Protein AF-A0A0Q7G674-F1 (afdb_monomer_lite)

Foldseek 3Di:
DPDPPDDDLPDPVVLQVLLVQLVVQLVVLLVVCVPPDDPALARSSLSSNLRSLCVQQVPADPNNNLSSLLSSLVNLQVVQVCCLVVVVQPPRRHDGSLCSSCSSDVVRDDLPPQVSLVVLLVSLVVSCVVVVQDQDPDDDPGSSVRSVVSVVSVVVVSVVPPD

Structure (mmCIF, N/CA/C/O backbone):
data_AF-A0A0Q7G674-F1
#
_entry.id   AF-A0A0Q7G674-F1
#
loop_
_atom_site.group_PDB
_atom_site.id
_atom_site.type_symbol
_atom_site.label_atom_id
_atom_site.label_alt_id
_atom_site.label_comp_id
_atom_site.label_asym_id
_atom_site.label_entity_id
_atom_site.label_seq_id
_atom_site.pdbx_PDB_ins_code
_atom_site.Cartn_x
_atom_site.Cartn_y
_atom_site.Cartn_z
_atom_site.occupancy
_atom_site.B_iso_or_equiv
_atom_site.auth_seq_id
_atom_site.auth_comp_id
_atom_site.auth_asym_id
_atom_site.auth_atom_id
_atom_site.pdbx_PDB_model_num
ATOM 1 N N . MET A 1 1 ? 13.992 -24.333 -27.297 1.00 49.12 1 MET A N 1
ATOM 2 C CA . MET A 1 1 ? 13.405 -22.994 -27.093 1.00 49.12 1 MET A CA 1
ATOM 3 C C . MET A 1 1 ? 12.369 -23.128 -26.001 1.00 49.12 1 MET A C 1
ATOM 5 O O . MET A 1 1 ? 11.285 -23.634 -26.275 1.00 49.12 1 MET A O 1
ATOM 9 N N . GLU A 1 2 ? 12.720 -22.775 -24.768 1.00 52.88 2 GLU A N 1
ATOM 10 C CA . GLU A 1 2 ? 11.710 -22.620 -23.722 1.00 52.88 2 GLU A CA 1
ATOM 11 C C . GLU A 1 2 ? 10.782 -21.483 -24.144 1.00 52.88 2 GLU A C 1
ATOM 13 O O . GLU A 1 2 ? 11.231 -20.397 -24.517 1.00 52.88 2 GLU A O 1
ATOM 18 N N . LYS A 1 3 ? 9.477 -21.757 -24.184 1.00 54.34 3 LYS A N 1
ATOM 19 C CA . LYS A 1 3 ? 8.490 -20.696 -24.347 1.00 54.34 3 LYS A CA 1
ATOM 20 C C . LYS A 1 3 ? 8.527 -19.896 -23.053 1.00 54.34 3 LYS A C 1
ATOM 22 O O . LYS A 1 3 ? 8.020 -20.374 -22.044 1.00 54.34 3 LYS A O 1
ATOM 27 N N . HIS A 1 4 ? 9.133 -18.713 -23.083 1.00 60.91 4 HIS A N 1
ATOM 28 C CA . HIS A 1 4 ? 8.955 -17.749 -22.005 1.00 60.91 4 HIS A CA 1
ATOM 29 C C . HIS A 1 4 ? 7.453 -17.507 -21.848 1.00 60.91 4 HIS A C 1
ATOM 31 O O . HIS A 1 4 ? 6.790 -17.030 -22.773 1.00 60.91 4 HIS A O 1
ATOM 37 N N . VAL A 1 5 ? 6.907 -17.928 -20.710 1.00 71.38 5 VAL A N 1
ATOM 38 C CA . VAL A 1 5 ? 5.517 -17.664 -20.360 1.00 71.38 5 VAL A CA 1
ATOM 39 C C . VAL A 1 5 ? 5.431 -16.173 -20.074 1.00 71.38 5 VAL A C 1
ATOM 41 O O . VAL A 1 5 ? 5.974 -15.691 -19.086 1.00 71.38 5 VAL A O 1
ATOM 44 N N . VAL A 1 6 ? 4.797 -15.431 -20.977 1.00 75.75 6 VAL A N 1
ATOM 45 C CA . VAL A 1 6 ? 4.457 -14.032 -20.727 1.00 75.75 6 VAL A CA 1
ATOM 46 C C . VAL A 1 6 ? 3.193 -14.044 -19.881 1.00 75.75 6 VAL A C 1
ATOM 48 O O . VAL A 1 6 ? 2.125 -14.422 -20.370 1.00 75.75 6 VAL A O 1
ATOM 51 N N . LEU A 1 7 ? 3.328 -13.693 -18.602 1.00 80.25 7 LEU A N 1
ATOM 52 C CA . LEU A 1 7 ? 2.181 -13.556 -17.715 1.00 80.25 7 LEU A CA 1
ATOM 53 C C . LEU A 1 7 ? 1.300 -12.406 -18.189 1.00 80.25 7 LEU A C 1
ATOM 55 O O . LEU A 1 7 ? 1.787 -11.346 -18.588 1.00 80.25 7 LEU A O 1
ATOM 59 N N . LYS A 1 8 ? -0.011 -12.624 -18.138 1.00 86.62 8 LYS A N 1
ATOM 60 C CA . LYS A 1 8 ? -0.972 -11.559 -18.404 1.00 86.62 8 LYS A CA 1
ATOM 61 C C . LYS A 1 8 ? -1.056 -10.644 -17.180 1.00 86.62 8 LYS A C 1
ATOM 63 O O . LYS A 1 8 ? -1.117 -11.182 -16.073 1.00 86.62 8 LYS A O 1
ATOM 68 N N . PRO A 1 9 ? -1.108 -9.314 -17.338 1.00 84.38 9 PRO A N 1
ATOM 69 C CA . PRO A 1 9 ? -1.169 -8.392 -16.202 1.00 84.38 9 PRO A CA 1
ATOM 70 C C . PRO A 1 9 ? -2.338 -8.661 -15.242 1.00 84.38 9 PRO A C 1
ATOM 72 O O . PRO A 1 9 ? -2.203 -8.521 -14.033 1.00 84.38 9 PRO A O 1
ATOM 75 N N . GLU A 1 10 ? -3.476 -9.110 -15.768 1.00 86.31 10 GLU A N 1
ATOM 76 C CA . GLU A 1 10 ? -4.673 -9.453 -14.996 1.00 86.31 10 GLU A CA 1
ATOM 77 C C . GLU A 1 10 ? -4.624 -10.823 -14.299 1.00 86.31 10 GLU A C 1
ATOM 79 O O . GLU A 1 10 ? -5.567 -11.188 -13.597 1.00 86.31 10 GLU A O 1
ATOM 84 N N . SER A 1 11 ? -3.566 -11.610 -14.515 1.00 89.31 11 SER A N 1
ATOM 85 C CA . SER A 1 11 ? -3.436 -12.940 -13.913 1.00 89.31 11 SER A CA 1
ATOM 86 C C . SER A 1 11 ? -3.090 -12.865 -12.424 1.00 89.31 11 SER A C 1
ATOM 88 O O . SER A 1 11 ? -2.427 -11.934 -11.960 1.00 89.31 11 SER A O 1
ATOM 90 N N . ALA A 1 12 ? -3.523 -13.875 -11.666 1.00 86.62 12 ALA A N 1
ATOM 91 C CA . ALA A 1 12 ? -3.199 -13.981 -10.246 1.00 86.62 12 ALA A CA 1
ATOM 92 C C . ALA A 1 12 ? -1.686 -14.143 -10.033 1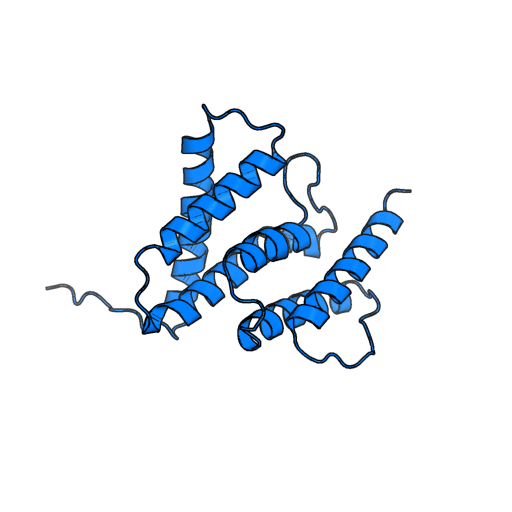.00 86.62 12 ALA A C 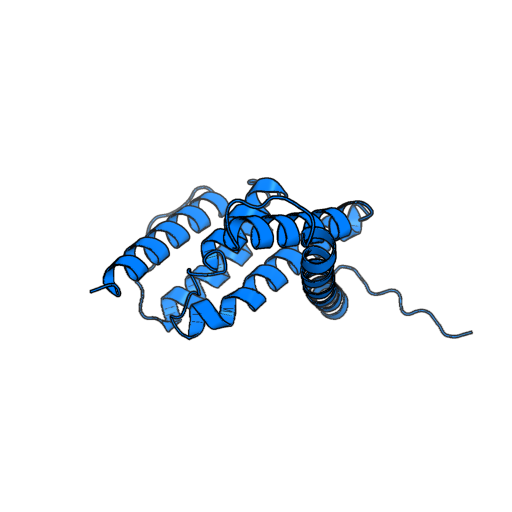1
ATOM 94 O O . ALA A 1 12 ? -1.127 -13.569 -9.104 1.00 86.62 12 ALA A O 1
ATOM 95 N N . GLU A 1 13 ? -1.023 -14.868 -10.931 1.00 91.62 13 GLU A N 1
ATOM 96 C CA . GLU A 1 13 ? 0.421 -15.078 -10.948 1.00 91.62 13 GLU A CA 1
ATOM 97 C C . GLU A 1 13 ? 1.172 -13.755 -11.090 1.00 91.62 13 GLU A C 1
ATOM 99 O O . GLU A 1 13 ? 2.099 -13.494 -10.337 1.00 91.62 13 GLU A O 1
ATOM 104 N N . TYR A 1 14 ? 0.731 -12.867 -11.984 1.00 90.31 14 TYR A N 1
ATOM 105 C CA . TYR A 1 14 ? 1.352 -11.552 -12.151 1.00 90.31 14 TYR A CA 1
ATOM 106 C C . TYR A 1 14 ? 1.211 -10.669 -10.902 1.00 90.31 14 TYR A C 1
ATOM 108 O O . TYR A 1 14 ? 2.147 -9.955 -10.521 1.00 90.31 14 TYR A O 1
ATOM 116 N N . LEU A 1 15 ? 0.037 -10.699 -10.259 1.00 89.50 15 LEU A N 1
ATOM 117 C CA . LEU A 1 15 ? -0.184 -9.991 -8.998 1.00 89.50 15 LEU A CA 1
ATOM 118 C C . LEU A 1 15 ? 0.727 -10.543 -7.902 1.00 89.50 15 LEU A C 1
ATOM 120 O O . LEU A 1 15 ? 1.372 -9.767 -7.202 1.00 89.50 15 LEU A O 1
ATOM 124 N N . PHE A 1 16 ? 0.817 -11.867 -7.789 1.00 89.44 16 PHE A N 1
ATOM 125 C CA . PHE A 1 16 ? 1.663 -12.531 -6.807 1.00 89.44 16 PHE A CA 1
ATOM 126 C C . PHE A 1 16 ? 3.155 -12.261 -7.042 1.00 89.44 16 PHE A C 1
ATOM 128 O O . PHE A 1 16 ? 3.865 -11.914 -6.102 1.00 89.44 16 PHE A O 1
ATOM 135 N N . ASP A 1 17 ? 3.618 -12.303 -8.290 1.00 93.00 17 ASP A N 1
ATOM 136 C CA . ASP A 1 17 ? 4.991 -11.941 -8.655 1.00 93.00 17 ASP A CA 1
ATOM 137 C C . ASP A 1 17 ? 5.299 -10.487 -8.294 1.00 93.00 17 ASP A C 1
ATOM 139 O O . ASP A 1 17 ? 6.383 -10.181 -7.801 1.00 93.00 17 ASP A O 1
ATOM 143 N N . THR A 1 18 ? 4.334 -9.583 -8.481 1.00 92.88 18 THR A N 1
ATOM 144 C CA . THR A 1 18 ? 4.482 -8.181 -8.069 1.00 92.88 18 THR A CA 1
ATOM 145 C C . THR A 1 18 ? 4.604 -8.055 -6.548 1.00 92.88 18 THR A C 1
ATOM 147 O O . THR A 1 18 ? 5.441 -7.289 -6.077 1.00 92.88 18 THR A O 1
ATOM 150 N N . VAL A 1 19 ? 3.820 -8.818 -5.779 1.00 92.56 19 VAL A N 1
ATOM 151 C CA . VAL A 1 19 ? 3.914 -8.862 -4.308 1.00 92.56 19 VAL A CA 1
ATOM 152 C C . VAL A 1 19 ? 5.290 -9.358 -3.862 1.00 92.56 19 VAL A C 1
ATOM 154 O O . VAL A 1 19 ? 5.941 -8.718 -3.041 1.00 92.56 19 VAL A O 1
ATOM 157 N N . LEU A 1 20 ? 5.760 -10.474 -4.424 1.00 93.75 20 LEU A N 1
ATOM 158 C CA . LEU A 1 20 ? 7.069 -11.031 -4.084 1.00 93.75 20 LEU A CA 1
ATOM 159 C C . LEU A 1 20 ? 8.210 -10.084 -4.458 1.00 93.75 20 LEU A C 1
ATOM 161 O O . LEU A 1 20 ? 9.144 -9.908 -3.677 1.00 93.75 20 LEU A O 1
ATOM 165 N N . ALA A 1 21 ? 8.130 -9.458 -5.632 1.00 94.31 21 ALA A N 1
ATOM 166 C CA . ALA A 1 21 ? 9.108 -8.471 -6.063 1.00 94.31 21 ALA A CA 1
ATOM 167 C C . ALA A 1 21 ? 9.116 -7.250 -5.134 1.00 94.31 21 ALA A C 1
ATOM 169 O O . ALA A 1 21 ? 10.191 -6.769 -4.786 1.00 94.31 21 ALA A O 1
ATOM 170 N N . PHE A 1 22 ? 7.943 -6.795 -4.681 1.00 92.94 22 PHE A N 1
ATOM 171 C CA . PHE A 1 22 ? 7.838 -5.705 -3.714 1.00 92.94 22 PHE A CA 1
ATOM 172 C C . PHE A 1 22 ? 8.585 -6.032 -2.412 1.00 92.94 22 PHE A C 1
ATOM 174 O O . PHE A 1 22 ? 9.400 -5.222 -1.971 1.00 92.94 22 PHE A O 1
ATOM 181 N N . TYR A 1 23 ? 8.395 -7.230 -1.849 1.00 91.56 23 TYR A N 1
ATOM 182 C CA . TYR A 1 23 ? 9.109 -7.654 -0.634 1.00 91.56 23 TYR A CA 1
ATOM 183 C C . TYR A 1 23 ? 10.604 -7.771 -0.859 1.00 91.56 23 TYR A C 1
ATOM 185 O O . TYR A 1 23 ? 11.400 -7.266 -0.078 1.00 91.56 23 TYR A O 1
ATOM 193 N N . TYR A 1 24 ? 10.997 -8.403 -1.960 1.00 93.75 24 TYR A N 1
ATOM 194 C CA . TYR A 1 24 ? 12.404 -8.572 -2.278 1.00 93.75 24 TYR A CA 1
ATOM 195 C C . TYR A 1 24 ? 13.121 -7.222 -2.405 1.00 93.75 24 TYR A C 1
ATOM 197 O O . TYR A 1 24 ? 14.200 -7.037 -1.845 1.00 93.75 24 TYR A O 1
ATOM 205 N N . PHE A 1 25 ? 12.524 -6.260 -3.111 1.00 94.69 25 PHE A N 1
ATOM 206 C CA . PHE A 1 25 ? 13.125 -4.939 -3.272 1.00 94.69 25 PHE A CA 1
ATOM 207 C C . PHE A 1 25 ? 13.070 -4.093 -2.004 1.00 94.69 25 PHE A C 1
ATOM 209 O O . PHE A 1 25 ? 13.978 -3.293 -1.803 1.00 94.69 25 PHE A O 1
ATOM 216 N N . HIS A 1 26 ? 12.077 -4.298 -1.138 1.00 92.69 26 HIS A N 1
ATOM 217 C CA . HIS A 1 26 ? 12.059 -3.696 0.191 1.00 92.69 26 HIS A CA 1
ATOM 218 C C . HIS A 1 26 ? 13.298 -4.127 1.002 1.00 92.69 26 HIS A C 1
ATOM 220 O O . HIS A 1 26 ? 14.062 -3.277 1.450 1.00 92.69 26 HIS A O 1
ATOM 226 N N . GLU A 1 27 ? 13.594 -5.429 1.063 1.00 91.19 27 GLU A N 1
ATOM 227 C CA . GLU A 1 27 ? 14.791 -5.947 1.750 1.00 91.19 27 GLU A CA 1
ATOM 228 C C . GLU A 1 27 ? 16.107 -5.478 1.104 1.00 91.19 27 GLU A C 1
ATOM 230 O O . GLU A 1 27 ? 17.094 -5.194 1.783 1.00 91.19 27 GLU A O 1
ATOM 235 N N . VAL A 1 28 ? 16.143 -5.350 -0.229 1.00 93.81 28 VAL A N 1
ATOM 236 C CA . VAL A 1 28 ? 17.279 -4.718 -0.925 1.00 93.81 28 VAL A CA 1
ATOM 237 C C . VAL A 1 28 ? 17.418 -3.248 -0.522 1.00 93.81 28 VAL A C 1
ATOM 239 O O . VAL A 1 28 ? 18.542 -2.766 -0.383 1.00 93.81 28 VAL A O 1
ATOM 242 N N . GLY A 1 29 ? 16.302 -2.554 -0.297 1.00 92.69 29 GLY A N 1
ATOM 243 C CA . GLY A 1 29 ? 16.260 -1.204 0.255 1.00 92.69 29 GLY A CA 1
ATOM 244 C C . GLY A 1 29 ? 17.072 -1.094 1.543 1.00 92.69 29 GLY A C 1
ATOM 245 O O . GLY A 1 29 ? 17.937 -0.225 1.617 1.00 92.69 29 GLY A O 1
ATOM 246 N N . HIS A 1 30 ? 16.915 -2.030 2.485 1.00 89.81 30 HIS A N 1
ATOM 247 C CA . HIS A 1 30 ? 17.699 -2.048 3.729 1.00 89.81 30 HIS A CA 1
ATOM 248 C C . HIS A 1 30 ? 19.207 -2.178 3.490 1.00 89.81 30 HIS A C 1
ATOM 250 O O . HIS A 1 30 ? 20.022 -1.542 4.161 1.00 89.81 30 HIS A O 1
ATOM 256 N N . LEU A 1 31 ? 19.616 -2.960 2.486 1.00 92.31 31 LEU A N 1
ATOM 257 C CA . LEU A 1 31 ? 21.032 -3.074 2.124 1.00 92.31 31 LEU A CA 1
ATOM 258 C C . LEU A 1 31 ? 21.605 -1.745 1.612 1.00 92.31 31 LEU A C 1
ATOM 260 O O . LEU A 1 31 ? 22.775 -1.454 1.859 1.00 92.31 31 LEU A O 1
ATOM 264 N N . LEU A 1 32 ? 20.794 -0.952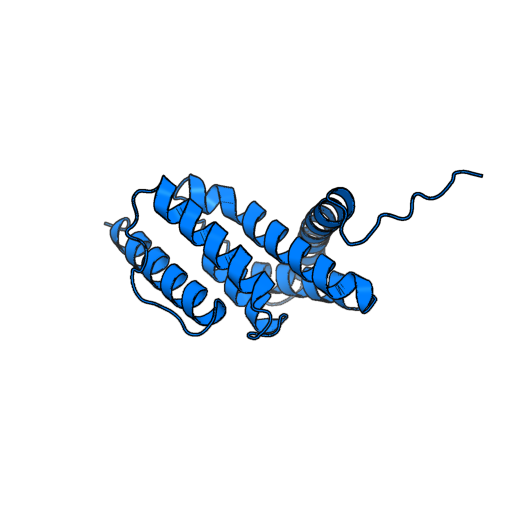 0.907 1.00 91.06 32 LEU A N 1
ATOM 265 C CA . LEU A 1 32 ? 21.164 0.373 0.397 1.00 91.06 32 LEU A CA 1
ATOM 266 C C . LEU A 1 32 ? 21.055 1.465 1.471 1.00 91.06 32 LEU A C 1
ATOM 268 O O . LEU A 1 32 ? 21.794 2.447 1.434 1.00 91.06 32 LEU A O 1
ATOM 272 N N . ALA A 1 33 ? 20.147 1.281 2.426 1.00 88.69 33 ALA A N 1
ATOM 273 C CA . ALA A 1 33 ? 19.872 2.184 3.532 1.00 88.69 33 ALA A CA 1
ATOM 274 C C . ALA A 1 33 ? 20.997 2.229 4.576 1.00 88.69 33 ALA A C 1
ATOM 276 O O . ALA A 1 33 ? 21.144 3.230 5.271 1.00 88.69 33 ALA A O 1
ATOM 277 N N . LYS A 1 34 ? 21.821 1.178 4.655 1.00 84.38 34 LYS A N 1
ATOM 278 C CA . LYS A 1 34 ? 22.828 0.963 5.705 1.00 84.38 34 LYS A CA 1
ATOM 279 C C . LYS A 1 34 ? 23.750 2.154 6.004 1.00 84.38 34 LYS A C 1
ATOM 281 O O . LYS A 1 34 ? 24.152 2.331 7.151 1.00 84.38 34 LYS A O 1
ATOM 286 N N . ASP A 1 35 ? 24.100 2.939 4.987 1.00 84.38 35 ASP A N 1
ATOM 287 C CA . ASP A 1 35 ? 25.020 4.079 5.115 1.00 84.38 35 ASP A CA 1
ATOM 288 C C . ASP A 1 35 ? 24.304 5.445 5.043 1.00 84.38 35 ASP A C 1
ATOM 290 O O . ASP A 1 35 ? 24.956 6.492 4.997 1.00 84.38 35 ASP A O 1
ATOM 294 N N . LEU A 1 36 ? 22.968 5.458 5.016 1.00 88.38 36 LEU A N 1
ATOM 295 C CA . LEU A 1 36 ? 22.166 6.677 4.962 1.00 88.38 36 LEU A CA 1
ATOM 296 C C . LEU A 1 36 ? 21.760 7.135 6.376 1.00 88.38 36 LEU A C 1
ATOM 298 O O . LEU A 1 36 ? 21.464 6.312 7.243 1.00 88.38 36 LEU A O 1
ATOM 302 N N . PRO A 1 37 ? 21.734 8.454 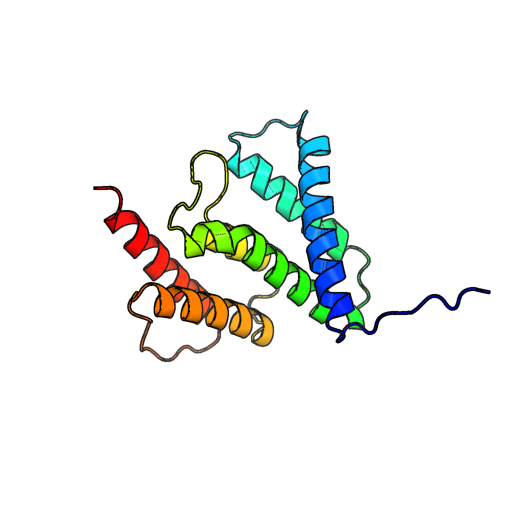6.639 1.00 86.12 37 PRO A N 1
ATOM 303 C CA . PRO A 1 37 ? 21.325 8.977 7.934 1.00 86.12 37 PRO A CA 1
ATOM 304 C C . PRO A 1 37 ? 19.795 8.987 8.050 1.00 86.12 37 PRO A C 1
ATOM 306 O O . PRO A 1 37 ? 19.135 9.863 7.492 1.00 86.12 37 PRO A O 1
ATOM 309 N N . PHE A 1 38 ? 19.244 8.028 8.793 1.00 85.44 38 PHE A N 1
ATOM 310 C CA . PHE A 1 38 ? 17.829 7.982 9.166 1.00 85.44 38 PHE A CA 1
ATOM 311 C C . PHE A 1 38 ? 17.628 8.436 10.613 1.00 85.44 38 PHE A C 1
ATOM 313 O O . PHE A 1 38 ? 18.431 8.119 11.492 1.00 85.44 38 PHE A O 1
ATOM 320 N N . ASP A 1 39 ? 16.543 9.169 10.868 1.00 80.31 39 ASP A N 1
ATOM 321 C CA . ASP A 1 39 ? 16.219 9.679 12.208 1.00 80.31 39 ASP A CA 1
ATOM 322 C C . ASP A 1 39 ? 15.778 8.552 13.159 1.00 80.31 39 ASP A C 1
ATOM 324 O O . ASP A 1 39 ? 15.932 8.651 14.377 1.00 80.31 39 ASP A O 1
ATOM 328 N N . ASN A 1 40 ? 15.194 7.488 12.602 1.00 77.75 40 ASN A N 1
ATOM 329 C CA . ASN A 1 40 ? 14.759 6.275 13.293 1.00 77.75 40 ASN A CA 1
ATOM 330 C C . ASN A 1 40 ? 14.501 5.136 12.286 1.00 77.75 40 ASN A C 1
ATOM 332 O O . ASN A 1 40 ? 14.432 5.358 11.076 1.00 77.75 40 ASN A O 1
ATOM 336 N N . SER A 1 41 ? 14.296 3.929 12.805 1.00 76.12 41 SER A N 1
ATOM 337 C CA . SER A 1 41 ? 13.949 2.719 12.048 1.00 76.12 41 SER A CA 1
ATOM 338 C C . SER A 1 41 ? 12.672 2.877 11.206 1.00 76.12 41 SER A C 1
ATOM 340 O O . SER A 1 41 ? 12.633 2.444 10.061 1.00 76.12 41 SER A O 1
ATOM 342 N N . ILE A 1 42 ? 11.674 3.636 11.673 1.00 77.12 42 ILE A N 1
ATOM 343 C CA . ILE A 1 42 ? 10.462 3.944 10.885 1.00 77.12 42 ILE A CA 1
ATOM 344 C C . ILE A 1 42 ? 10.808 4.705 9.595 1.00 77.12 42 ILE A C 1
ATOM 346 O O . ILE A 1 42 ? 10.254 4.419 8.536 1.00 77.12 42 ILE A O 1
ATOM 350 N N . SER A 1 43 ? 11.709 5.687 9.658 1.00 81.75 43 SER A N 1
ATOM 351 C CA . SER A 1 43 ? 12.119 6.444 8.470 1.00 81.75 43 SER A CA 1
ATOM 352 C C . SER A 1 43 ? 12.944 5.611 7.482 1.00 81.75 43 SER A C 1
ATOM 354 O O . SER A 1 43 ? 12.846 5.842 6.277 1.00 81.75 43 SER A O 1
ATOM 356 N N . GLU A 1 44 ? 13.684 4.613 7.973 1.00 84.31 44 GLU A N 1
ATOM 357 C CA . GLU A 1 44 ? 14.382 3.624 7.145 1.00 84.31 44 GLU A CA 1
ATOM 358 C C . GLU A 1 44 ? 13.387 2.712 6.406 1.00 84.31 44 GLU A C 1
ATOM 360 O O . GLU A 1 44 ? 13.474 2.545 5.190 1.00 84.31 44 GLU A O 1
ATOM 365 N N . GLU A 1 45 ? 12.380 2.194 7.108 1.00 84.81 45 GLU A N 1
ATOM 366 C CA . GLU A 1 45 ? 11.308 1.367 6.536 1.00 84.81 45 GLU A CA 1
ATOM 367 C C . GLU A 1 45 ? 10.518 2.097 5.444 1.00 84.81 45 GLU A C 1
ATOM 369 O O . GLU A 1 45 ? 10.250 1.539 4.377 1.00 84.81 45 GLU A O 1
ATOM 374 N N . VAL A 1 46 ? 10.180 3.372 5.678 1.00 84.94 46 VAL A N 1
ATOM 375 C CA . VAL A 1 46 ? 9.501 4.217 4.680 1.00 84.94 46 VAL A CA 1
ATOM 376 C C . VAL A 1 46 ? 10.369 4.394 3.436 1.00 84.94 46 VAL A C 1
ATOM 378 O O . VAL A 1 46 ? 9.851 4.340 2.323 1.00 84.94 46 VAL A O 1
ATOM 381 N N . PHE A 1 47 ? 11.682 4.576 3.601 1.00 89.06 47 PHE A N 1
ATOM 382 C CA . PHE A 1 47 ? 12.601 4.635 2.468 1.00 89.06 47 PHE A CA 1
ATOM 383 C C . PHE A 1 47 ? 12.618 3.321 1.679 1.00 89.06 47 PHE A C 1
ATOM 385 O O . PHE A 1 47 ? 12.582 3.353 0.450 1.00 89.06 47 PHE A O 1
ATOM 392 N N . CYS A 1 48 ? 12.645 2.176 2.360 1.00 89.88 48 CYS A N 1
ATOM 393 C CA . CYS A 1 48 ? 12.681 0.865 1.715 1.00 89.88 48 CYS A CA 1
ATOM 394 C C . CYS A 1 48 ? 11.391 0.576 0.928 1.00 89.88 48 CYS A C 1
ATOM 396 O O . CYS A 1 48 ? 11.448 0.079 -0.201 1.00 89.88 48 CYS A O 1
ATOM 398 N N . ASP A 1 49 ? 10.233 0.958 1.474 1.00 89.38 49 ASP A N 1
ATOM 399 C CA . ASP A 1 49 ? 8.954 0.935 0.757 1.00 89.38 49 ASP A CA 1
ATOM 400 C C . ASP A 1 49 ? 8.968 1.839 -0.478 1.00 89.38 49 ASP A C 1
ATOM 402 O O . ASP A 1 49 ? 8.650 1.380 -1.578 1.00 89.38 49 ASP A O 1
ATOM 406 N N . ASP A 1 50 ? 9.357 3.109 -0.312 1.00 90.31 50 ASP A N 1
ATOM 407 C CA . ASP A 1 50 ? 9.397 4.090 -1.400 1.00 90.31 50 ASP A CA 1
ATOM 408 C C . ASP A 1 50 ? 10.347 3.623 -2.520 1.00 90.31 50 ASP A C 1
ATOM 410 O O . ASP A 1 50 ? 9.984 3.675 -3.697 1.00 90.31 50 ASP A O 1
ATOM 414 N N . PHE A 1 51 ? 11.522 3.089 -2.165 1.00 92.44 51 PHE A N 1
ATOM 415 C CA . PHE A 1 51 ? 12.485 2.506 -3.103 1.00 92.44 51 PHE A CA 1
ATOM 416 C C . PHE A 1 51 ? 11.881 1.347 -3.903 1.00 92.44 51 PHE A C 1
ATOM 418 O O . PHE A 1 51 ? 11.992 1.311 -5.132 1.00 92.44 51 PHE A O 1
ATOM 425 N N . SER A 1 52 ? 11.223 0.409 -3.220 1.00 92.81 52 SER A N 1
ATOM 426 C CA . SER A 1 52 ? 10.603 -0.757 -3.849 1.00 92.81 52 SER A CA 1
ATOM 427 C C . SER A 1 52 ? 9.491 -0.353 -4.824 1.00 92.81 52 SER A C 1
ATOM 429 O O . SER A 1 52 ? 9.449 -0.821 -5.968 1.00 92.81 52 SER A O 1
ATOM 431 N N . ILE A 1 53 ? 8.628 0.580 -4.409 1.00 92.12 53 ILE A N 1
ATOM 432 C CA . ILE A 1 53 ? 7.541 1.111 -5.240 1.00 92.12 53 ILE A CA 1
ATOM 433 C C . ILE A 1 53 ? 8.102 1.825 -6.466 1.00 92.12 53 ILE A C 1
ATOM 435 O O . ILE A 1 53 ? 7.674 1.543 -7.587 1.00 92.12 53 ILE A O 1
ATOM 439 N N . ASP A 1 54 ? 9.079 2.712 -6.281 1.00 92.19 54 ASP A N 1
ATOM 440 C CA . ASP A 1 54 ? 9.684 3.455 -7.384 1.00 92.19 54 ASP A CA 1
ATOM 441 C C . ASP A 1 54 ? 10.331 2.512 -8.398 1.00 92.19 54 ASP A C 1
ATOM 443 O O . ASP A 1 54 ? 10.135 2.671 -9.606 1.00 92.19 54 ASP A O 1
ATOM 447 N N . LEU A 1 55 ? 11.028 1.473 -7.934 1.00 92.75 55 LEU A N 1
ATOM 448 C CA . LEU A 1 55 ? 11.642 0.493 -8.820 1.00 92.75 55 LEU A CA 1
ATOM 449 C C . LEU A 1 55 ? 10.590 -0.269 -9.637 1.00 92.75 55 LEU A C 1
ATOM 451 O O . LEU A 1 55 ? 10.723 -0.373 -10.859 1.00 92.75 55 LEU A O 1
ATOM 455 N N . LEU A 1 56 ? 9.517 -0.736 -8.992 1.00 92.06 56 LEU A N 1
ATOM 456 C CA . LEU A 1 56 ? 8.430 -1.470 -9.649 1.00 92.06 56 LEU A CA 1
ATOM 457 C C . LEU A 1 56 ? 7.628 -0.619 -10.640 1.00 92.06 56 LEU A C 1
ATOM 459 O O . LEU A 1 56 ? 7.113 -1.153 -11.627 1.00 92.06 56 LEU A O 1
ATOM 463 N N . LEU A 1 57 ? 7.513 0.688 -10.397 1.00 91.19 57 LEU A N 1
ATOM 464 C CA . LEU A 1 57 ? 6.754 1.600 -11.253 1.00 91.19 57 LEU A CA 1
ATOM 465 C C . LEU A 1 57 ? 7.602 2.234 -12.370 1.00 91.19 57 LEU A C 1
ATOM 467 O O . LEU A 1 57 ? 7.065 2.491 -13.446 1.00 91.19 57 LEU A O 1
ATOM 471 N N . SER A 1 58 ? 8.912 2.425 -12.168 1.00 88.56 58 SER A N 1
ATOM 472 C CA . SER A 1 58 ? 9.812 3.181 -13.066 1.00 88.56 58 SER A CA 1
ATOM 473 C C . SER A 1 58 ? 9.837 2.727 -14.532 1.00 88.56 58 SER A C 1
ATOM 475 O O . SER A 1 58 ? 10.048 3.547 -15.422 1.00 88.56 58 SER A O 1
ATOM 477 N N . ASN A 1 59 ? 9.609 1.438 -14.801 1.00 74.69 59 ASN A N 1
ATOM 478 C CA . ASN A 1 59 ? 9.623 0.857 -16.150 1.00 74.69 59 ASN A CA 1
ATOM 479 C C . ASN A 1 59 ? 8.331 0.093 -16.478 1.00 74.69 59 ASN A C 1
ATOM 481 O O . ASN A 1 59 ? 8.307 -0.764 -17.364 1.00 74.69 59 ASN A O 1
ATOM 485 N N . CYS A 1 60 ? 7.253 0.369 -15.743 1.00 86.38 60 CYS A N 1
ATOM 486 C CA . CYS A 1 60 ? 5.990 -0.320 -15.941 1.00 86.38 60 CYS A CA 1
ATOM 487 C C . CYS A 1 60 ? 5.263 0.237 -17.173 1.00 86.38 60 CYS A C 1
ATOM 489 O O . CYS A 1 60 ? 5.060 1.445 -17.306 1.00 86.38 60 CYS A O 1
ATOM 491 N N . LYS A 1 61 ? 4.862 -0.651 -18.089 1.00 87.19 61 LYS A N 1
ATOM 492 C CA . LYS A 1 61 ? 4.055 -0.258 -19.248 1.00 87.19 61 LYS A CA 1
ATOM 493 C C . LYS A 1 61 ? 2.679 0.232 -18.797 1.00 87.19 61 LYS A C 1
ATOM 495 O O . LYS A 1 61 ? 2.155 -0.198 -17.772 1.00 87.19 61 LYS A O 1
ATOM 500 N N . THR A 1 62 ? 2.060 1.108 -19.583 1.00 84.06 62 THR A N 1
ATOM 501 C CA . THR A 1 62 ? 0.766 1.719 -19.238 1.00 84.06 62 THR A CA 1
ATOM 502 C C . THR A 1 62 ? -0.351 0.691 -19.017 1.00 84.06 62 THR A C 1
ATOM 504 O O . THR A 1 62 ? -1.166 0.864 -18.116 1.00 84.06 62 THR A O 1
ATOM 507 N N . ASP A 1 63 ? -0.378 -0.389 -19.798 1.00 85.31 63 ASP A N 1
ATOM 508 C CA . ASP A 1 63 ? -1.344 -1.493 -19.689 1.00 85.31 63 ASP A CA 1
ATOM 509 C C . ASP A 1 63 ? -1.107 -2.394 -18.462 1.00 85.31 63 ASP A C 1
ATOM 511 O O . ASP A 1 63 ? -2.034 -3.015 -17.941 1.00 85.31 63 ASP A O 1
ATOM 515 N N . GLU A 1 64 ? 0.123 -2.413 -17.956 1.00 88.81 64 GLU A N 1
ATOM 516 C CA . GLU A 1 64 ? 0.553 -3.143 -16.764 1.00 88.81 64 GLU A CA 1
ATOM 517 C C . GLU A 1 64 ? 0.365 -2.342 -15.463 1.00 88.81 64 GLU A C 1
ATOM 519 O O . GLU A 1 64 ? 0.204 -2.928 -14.387 1.00 88.81 64 GLU A O 1
ATOM 524 N N . LEU A 1 65 ? 0.369 -1.008 -15.559 1.00 87.81 65 LEU A N 1
ATOM 525 C CA . LEU A 1 65 ? 0.469 -0.081 -14.430 1.00 87.81 65 LEU A CA 1
ATOM 526 C C . LEU A 1 65 ? -0.628 -0.290 -13.385 1.00 87.81 65 LEU A C 1
ATOM 528 O O . LEU A 1 65 ? -0.342 -0.388 -12.192 1.00 87.81 65 LEU A O 1
ATOM 532 N N . LYS A 1 66 ? -1.880 -0.412 -13.835 1.00 86.19 66 LYS A N 1
ATOM 533 C CA . LYS A 1 66 ? -3.041 -0.657 -12.966 1.00 86.19 66 LYS A CA 1
ATOM 534 C C . LYS A 1 66 ? -2.862 -1.926 -12.128 1.00 86.19 66 LYS A C 1
ATOM 536 O O . LYS A 1 66 ? -3.134 -1.938 -10.931 1.00 86.19 66 LYS A O 1
ATOM 541 N N . TRP A 1 67 ? -2.392 -2.999 -12.754 1.00 87.81 67 TRP A N 1
ATOM 542 C CA . TRP A 1 67 ? -2.205 -4.288 -12.093 1.00 87.81 67 TRP A CA 1
ATOM 543 C C . TRP A 1 67 ? -0.980 -4.297 -11.186 1.00 87.81 67 TRP A C 1
ATOM 545 O O . TRP A 1 67 ? -1.019 -4.894 -10.114 1.00 87.81 67 TRP A O 1
ATOM 555 N N . ARG A 1 68 ? 0.077 -3.571 -11.557 1.00 89.94 68 ARG A N 1
ATOM 556 C CA . ARG A 1 68 ? 1.253 -3.411 -10.701 1.00 89.94 68 ARG A CA 1
ATOM 557 C C . ARG A 1 68 ? 0.923 -2.633 -9.425 1.00 89.94 68 ARG A C 1
ATOM 559 O O . ARG A 1 68 ? 1.253 -3.098 -8.340 1.00 89.94 68 ARG A O 1
ATOM 566 N N . LYS A 1 69 ? 0.184 -1.523 -9.536 1.00 87.25 69 LYS A N 1
ATOM 567 C CA . LYS A 1 69 ? -0.340 -0.756 -8.387 1.00 87.25 69 LYS A CA 1
ATOM 568 C C . LYS A 1 69 ? -1.155 -1.637 -7.430 1.00 87.25 69 LYS A C 1
ATOM 570 O O . LYS A 1 69 ? -0.951 -1.599 -6.221 1.00 87.25 69 LYS A O 1
ATOM 575 N N . ARG A 1 70 ? -2.024 -2.490 -7.978 1.00 85.44 70 ARG A N 1
ATOM 576 C CA . ARG A 1 70 ? -2.807 -3.480 -7.221 1.00 85.44 70 ARG A CA 1
ATOM 577 C C . ARG A 1 70 ? -1.945 -4.523 -6.507 1.00 85.44 70 ARG A C 1
ATOM 579 O O . ARG A 1 70 ? -2.185 -4.806 -5.339 1.00 85.44 70 ARG A O 1
ATOM 586 N N . GLY A 1 71 ? -0.937 -5.070 -7.187 1.00 88.62 71 GLY A N 1
ATOM 587 C CA . GLY A 1 71 ? 0.015 -6.005 -6.583 1.00 88.62 71 GLY A CA 1
ATOM 588 C C . GLY A 1 71 ? 0.799 -5.370 -5.431 1.00 88.62 71 GLY A C 1
ATOM 589 O O . GLY A 1 71 ? 0.915 -5.974 -4.371 1.00 88.62 71 GLY A O 1
ATOM 590 N N . ILE A 1 72 ? 1.254 -4.124 -5.595 1.00 89.25 72 ILE A N 1
ATOM 591 C CA . ILE A 1 72 ? 1.923 -3.352 -4.535 1.00 89.25 72 ILE A CA 1
ATOM 592 C C . ILE A 1 72 ? 0.991 -3.154 -3.332 1.00 89.25 72 ILE A C 1
ATOM 594 O O . ILE A 1 72 ? 1.383 -3.442 -2.205 1.00 89.25 72 ILE A O 1
ATOM 598 N N . ALA A 1 73 ? -0.256 -2.723 -3.554 1.00 83.81 73 ALA A N 1
ATOM 599 C CA . ALA A 1 73 ? -1.227 -2.546 -2.473 1.00 83.81 73 ALA A CA 1
ATOM 600 C C . ALA A 1 73 ? -1.526 -3.859 -1.732 1.00 83.81 73 ALA A C 1
ATOM 602 O O . ALA A 1 73 ? -1.612 -3.870 -0.502 1.00 83.81 73 ALA A O 1
ATOM 603 N N . LEU A 1 74 ? -1.629 -4.978 -2.457 1.00 83.00 74 LEU A N 1
ATOM 604 C CA . LEU A 1 74 ? -1.775 -6.302 -1.857 1.00 83.00 74 LEU A CA 1
ATOM 605 C C . LEU A 1 74 ? -0.539 -6.692 -1.034 1.00 83.00 74 LEU A C 1
ATOM 607 O O . LEU A 1 74 ? -0.694 -7.212 0.067 1.00 83.00 74 LEU A O 1
ATOM 611 N N . GLY A 1 75 ? 0.670 -6.419 -1.527 1.00 85.62 75 GLY A N 1
ATOM 612 C CA . GLY A 1 75 ? 1.912 -6.705 -0.809 1.00 85.62 75 GLY A CA 1
ATOM 613 C C . GLY A 1 75 ? 2.021 -5.900 0.482 1.00 85.62 75 GLY A C 1
ATOM 614 O O . GLY A 1 75 ? 2.187 -6.470 1.557 1.00 85.62 75 GLY A O 1
ATOM 615 N N . LEU A 1 76 ? 1.805 -4.586 0.402 1.00 82.25 76 LEU A N 1
ATOM 616 C CA . LEU A 1 76 ? 1.719 -3.724 1.580 1.00 82.25 76 LEU A CA 1
ATOM 617 C C . LEU A 1 76 ? 0.662 -4.230 2.561 1.00 82.25 76 LEU A C 1
ATOM 619 O O . LEU A 1 76 ? 0.907 -4.258 3.758 1.00 82.25 76 LEU A O 1
ATOM 623 N N . THR A 1 77 ? -0.495 -4.682 2.080 1.00 74.94 77 THR A N 1
ATOM 624 C CA . THR A 1 77 ? -1.517 -5.266 2.956 1.00 74.94 77 THR A CA 1
ATOM 625 C C . THR A 1 77 ? -1.005 -6.522 3.654 1.00 74.94 77 THR A C 1
ATOM 627 O O . THR A 1 77 ? -1.111 -6.629 4.870 1.00 74.94 77 THR A O 1
ATOM 630 N N . LEU A 1 78 ? -0.427 -7.465 2.913 1.00 75.88 78 LEU A N 1
ATOM 631 C CA . LEU A 1 78 ? 0.007 -8.763 3.426 1.00 75.88 78 LEU A CA 1
ATOM 632 C C . LEU A 1 78 ? 1.190 -8.677 4.405 1.00 75.88 78 LEU A C 1
ATOM 634 O O . LEU A 1 78 ? 1.163 -9.392 5.404 1.00 75.88 78 LEU A O 1
ATOM 638 N N . MET A 1 79 ? 2.169 -7.784 4.198 1.00 72.19 79 MET A N 1
ATOM 639 C CA . MET A 1 79 ? 3.219 -7.509 5.208 1.00 72.19 79 MET A CA 1
ATOM 640 C C . MET A 1 79 ? 2.624 -7.085 6.548 1.00 72.19 79 MET A C 1
ATOM 642 O O . MET A 1 79 ? 3.159 -7.367 7.614 1.00 72.19 79 MET A O 1
ATOM 646 N N . ASN A 1 80 ? 1.471 -6.439 6.475 1.00 68.12 80 ASN A N 1
ATOM 647 C CA . ASN A 1 80 ? 0.808 -5.809 7.591 1.00 68.12 80 ASN A CA 1
ATOM 648 C C . ASN A 1 80 ? -0.330 -6.660 8.180 1.00 68.12 80 ASN A C 1
ATOM 650 O O . ASN A 1 80 ? -0.809 -6.361 9.274 1.00 68.12 80 ASN A O 1
ATOM 654 N N . VAL A 1 81 ? -0.716 -7.761 7.517 1.00 64.75 81 VAL A N 1
ATOM 655 C CA . VAL A 1 81 ? -1.763 -8.694 7.970 1.00 64.75 81 VAL A CA 1
ATOM 656 C C . VAL A 1 81 ? -1.414 -9.332 9.309 1.00 64.75 81 VAL A C 1
ATOM 658 O O . VAL A 1 81 ? -2.313 -9.523 10.120 1.00 64.75 81 VAL A O 1
ATOM 661 N N . ILE A 1 82 ? -0.141 -9.634 9.586 1.00 57.34 82 ILE A N 1
ATOM 662 C CA . ILE A 1 82 ? 0.253 -10.187 10.892 1.00 57.34 82 ILE A CA 1
ATOM 663 C C . ILE A 1 82 ? 0.005 -9.152 11.993 1.00 57.34 82 ILE A C 1
ATOM 665 O O . ILE A 1 82 ? -0.603 -9.489 13.008 1.00 57.34 82 ILE A O 1
ATOM 669 N N . GLY A 1 83 ? 0.390 -7.891 11.781 1.00 57.03 83 GLY A N 1
ATOM 670 C CA . GLY A 1 83 ? 0.138 -6.819 12.747 1.00 57.03 83 GLY A CA 1
ATOM 671 C C . GLY A 1 83 ? -1.353 -6.536 12.944 1.00 57.03 83 GLY A C 1
ATOM 672 O O . GLY A 1 83 ? -1.808 -6.379 14.075 1.00 57.03 83 GLY A O 1
ATOM 673 N N . MET A 1 84 ? -2.133 -6.572 11.858 1.00 55.75 84 MET A N 1
ATOM 674 C CA . MET A 1 84 ? -3.595 -6.483 11.906 1.00 55.75 84 MET A CA 1
ATOM 675 C C . MET A 1 84 ? -4.206 -7.658 12.688 1.00 55.75 84 MET A C 1
ATOM 677 O O . MET A 1 84 ? -4.939 -7.446 13.646 1.00 55.75 84 MET A O 1
ATOM 681 N N . HIS A 1 85 ? -3.869 -8.900 12.342 1.00 54.06 85 HIS A N 1
ATOM 682 C CA . HIS A 1 85 ? -4.457 -10.100 12.941 1.00 54.06 85 HIS A CA 1
ATOM 683 C C . HIS A 1 85 ? -4.074 -10.301 14.414 1.00 54.06 85 HIS A C 1
ATOM 685 O O . HIS A 1 85 ? -4.878 -10.788 15.202 1.00 54.06 85 HIS A O 1
ATOM 691 N N . THR A 1 86 ? -2.848 -9.947 14.798 1.00 54.91 86 THR A N 1
ATOM 692 C CA . THR A 1 86 ? -2.335 -10.214 16.152 1.00 54.91 86 THR A CA 1
ATOM 693 C C . THR A 1 86 ? -2.531 -9.051 17.124 1.00 54.91 86 THR A C 1
ATOM 695 O O . THR A 1 86 ? -2.311 -9.223 18.322 1.00 54.91 86 THR A O 1
ATOM 698 N N . GLY A 1 87 ? -2.895 -7.857 16.639 1.00 49.88 87 GLY A N 1
ATOM 699 C CA . GLY A 1 87 ? -2.912 -6.628 17.440 1.00 49.88 87 GLY A CA 1
ATOM 700 C C . GLY A 1 87 ? -1.517 -6.128 17.851 1.00 49.88 87 GLY A C 1
ATOM 701 O O . GLY A 1 87 ? -1.405 -5.085 18.499 1.00 49.88 87 GLY A O 1
ATOM 702 N N . PHE A 1 88 ? -0.450 -6.837 17.463 1.00 53.56 88 PHE A N 1
ATOM 703 C CA . PHE A 1 88 ? 0.940 -6.420 17.619 1.00 53.56 88 PHE A CA 1
ATOM 704 C C . PHE A 1 88 ? 1.367 -5.639 16.384 1.00 53.56 88 PHE A C 1
ATOM 706 O O . PHE A 1 88 ? 1.920 -6.176 15.431 1.00 53.56 88 PHE A O 1
ATOM 713 N N . TYR A 1 89 ? 1.090 -4.343 16.394 1.00 53.56 89 TYR A N 1
ATOM 714 C CA . TYR A 1 89 ? 1.375 -3.478 15.255 1.00 53.56 89 TYR A CA 1
ATOM 715 C C . TYR A 1 89 ? 2.808 -2.922 15.222 1.00 53.56 89 TYR A C 1
ATOM 717 O O . TYR A 1 89 ? 2.952 -1.783 14.795 1.00 53.56 89 TYR A O 1
ATOM 725 N N . ASP A 1 90 ? 3.807 -3.649 15.743 1.00 50.91 90 ASP A N 1
ATOM 726 C CA . ASP A 1 90 ? 5.231 -3.256 15.818 1.00 50.91 90 ASP A CA 1
ATOM 727 C C . ASP A 1 90 ? 5.495 -1.767 15.553 1.00 50.91 90 ASP A C 1
ATOM 729 O O . ASP A 1 90 ? 5.804 -1.351 14.448 1.00 50.91 90 ASP A O 1
ATOM 733 N N . GLY A 1 91 ? 5.321 -0.948 16.591 1.00 43.91 91 GLY A N 1
ATOM 734 C CA . GLY A 1 91 ? 5.477 0.511 16.533 1.00 43.91 91 GLY A CA 1
ATOM 735 C C . GLY A 1 91 ? 6.738 1.018 17.224 1.00 43.91 91 GLY A C 1
ATOM 736 O O . GLY A 1 91 ? 6.768 2.165 17.670 1.00 43.91 91 GLY A O 1
ATOM 737 N N . LEU A 1 92 ? 7.707 0.125 17.423 1.00 48.53 92 LEU A N 1
ATOM 738 C CA . LEU A 1 92 ? 9.029 0.434 17.965 1.00 48.53 92 LEU A CA 1
ATOM 739 C C . LEU A 1 92 ? 10.039 0.581 16.828 1.00 48.53 92 LEU A C 1
ATOM 741 O O . LEU A 1 92 ? 10.748 1.582 16.801 1.00 48.53 92 LEU A O 1
ATOM 745 N N . ASP A 1 93 ? 10.014 -0.354 15.870 1.00 46.72 93 ASP A N 1
ATOM 746 C CA . ASP A 1 93 ? 10.982 -0.393 14.772 1.00 46.72 93 ASP A CA 1
ATOM 747 C C . ASP A 1 93 ? 10.375 -0.293 13.360 1.00 46.72 93 ASP A C 1
ATOM 749 O O . ASP A 1 93 ? 11.117 -0.130 12.401 1.00 46.72 93 ASP A O 1
ATOM 753 N N . HIS A 1 94 ? 9.041 -0.319 13.213 1.00 43.62 94 HIS A N 1
ATOM 754 C CA . HIS A 1 94 ? 8.361 -0.268 11.910 1.00 43.62 94 HIS A CA 1
ATOM 755 C C . HIS A 1 94 ? 7.148 0.696 11.933 1.00 43.62 94 HIS A C 1
ATOM 757 O O . HIS A 1 94 ? 6.621 1.007 13.007 1.00 43.62 94 HIS A O 1
ATOM 763 N N . PRO A 1 95 ? 6.692 1.234 10.780 1.00 48.50 95 PRO A N 1
ATOM 764 C CA . PRO A 1 95 ? 5.446 1.994 10.703 1.00 48.50 95 PRO A CA 1
ATOM 765 C C . PRO A 1 95 ? 4.227 1.089 10.929 1.00 48.50 95 PRO A C 1
ATOM 767 O O . PRO A 1 95 ? 4.217 -0.066 10.507 1.00 48.50 95 PRO A O 1
ATOM 770 N N . PHE A 1 96 ? 3.154 1.636 11.511 1.00 59.94 96 PHE A N 1
ATOM 771 C CA . PHE A 1 96 ? 1.898 0.901 11.682 1.00 59.94 96 PHE A CA 1
ATOM 772 C C . PHE A 1 96 ? 1.335 0.429 10.340 1.00 59.94 96 PHE A C 1
ATOM 774 O O . PHE A 1 96 ? 1.368 1.143 9.343 1.00 59.94 96 PHE A O 1
ATOM 781 N N . ALA A 1 97 ? 0.728 -0.752 10.350 1.00 60.06 97 ALA A N 1
ATOM 782 C CA . ALA A 1 97 ? 0.193 -1.436 9.181 1.00 60.06 97 ALA A CA 1
ATOM 783 C C . ALA A 1 97 ? -0.675 -0.595 8.232 1.00 60.06 97 ALA A C 1
ATOM 785 O O . ALA A 1 97 ? -0.479 -0.581 7.016 1.00 60.06 97 ALA A O 1
ATOM 786 N N . TYR A 1 98 ? -1.642 0.119 8.796 1.00 63.72 98 TYR A N 1
ATOM 787 C CA . TYR A 1 98 ? -2.545 0.994 8.052 1.00 63.72 98 TYR A CA 1
ATOM 788 C C . TYR A 1 98 ? -1.858 2.293 7.607 1.00 63.72 98 TYR A C 1
ATOM 790 O O . TYR A 1 98 ? -2.152 2.791 6.521 1.00 63.72 98 TYR A O 1
ATOM 798 N N . ASP A 1 99 ? -0.916 2.812 8.400 1.00 65.88 99 ASP A N 1
ATOM 799 C CA . ASP A 1 99 ? -0.129 3.996 8.049 1.00 65.88 99 ASP A CA 1
ATOM 800 C C . ASP A 1 99 ? 0.858 3.685 6.931 1.00 65.88 99 ASP A C 1
ATOM 802 O O . ASP A 1 99 ? 1.054 4.512 6.054 1.00 65.88 99 ASP A O 1
ATOM 806 N N . ARG A 1 100 ? 1.442 2.488 6.904 1.00 68.44 100 ARG A N 1
ATOM 807 C CA . ARG A 1 100 ? 2.339 2.026 5.843 1.00 68.44 100 ARG A CA 1
ATOM 808 C C . ARG A 1 100 ? 1.600 1.914 4.511 1.00 68.44 100 ARG A C 1
ATOM 810 O O . ARG A 1 100 ? 2.061 2.441 3.507 1.00 68.44 100 ARG A O 1
ATOM 817 N N . ILE A 1 101 ? 0.397 1.336 4.515 1.00 70.31 101 ILE A N 1
ATOM 818 C CA . ILE A 1 101 ? -0.473 1.285 3.329 1.00 70.31 101 ILE A CA 1
ATOM 819 C C . ILE A 1 101 ? -0.804 2.703 2.840 1.00 70.31 101 ILE A C 1
ATOM 821 O O . ILE A 1 101 ? -0.671 2.983 1.654 1.00 70.31 101 ILE A O 1
ATOM 825 N N . LEU A 1 102 ? -1.191 3.623 3.726 1.00 72.31 102 LEU A N 1
ATOM 826 C CA . LEU A 1 102 ? -1.592 4.971 3.313 1.00 72.31 102 LEU A CA 1
ATOM 827 C C . LEU A 1 102 ? -0.410 5.860 2.928 1.00 72.31 102 LEU A C 1
ATOM 829 O O . LEU A 1 102 ? -0.445 6.486 1.876 1.00 72.31 102 LEU A O 1
ATOM 833 N N . ASN A 1 103 ? 0.661 5.875 3.714 1.00 71.25 103 ASN A N 1
ATOM 834 C CA . ASN A 1 103 ? 1.851 6.677 3.436 1.00 71.25 103 ASN A CA 1
ATOM 835 C C . ASN A 1 103 ? 2.539 6.243 2.140 1.00 71.25 103 ASN A C 1
ATOM 837 O O . ASN A 1 103 ? 3.016 7.103 1.400 1.00 71.25 103 ASN A O 1
ATOM 841 N N . SER A 1 104 ? 2.575 4.939 1.860 1.00 71.38 104 SER A N 1
ATOM 842 C CA . SER A 1 104 ? 3.226 4.401 0.666 1.00 71.38 104 SER A CA 1
ATOM 843 C C . SER A 1 104 ? 2.320 4.497 -0.571 1.00 71.38 104 SER A C 1
ATOM 845 O O . SER A 1 104 ? 2.798 4.835 -1.655 1.00 71.38 104 SER A O 1
ATOM 847 N N . LEU A 1 105 ? 1.000 4.289 -0.439 1.00 71.69 105 LEU A N 1
ATOM 848 C CA . LEU A 1 105 ? 0.077 4.401 -1.578 1.00 71.69 105 LEU A CA 1
ATOM 849 C C . LEU A 1 105 ? -0.311 5.856 -1.897 1.00 71.69 105 LEU A C 1
ATOM 851 O O . LEU A 1 105 ? -0.298 6.218 -3.068 1.00 71.69 105 LEU A O 1
ATOM 855 N N . GLU A 1 106 ? -0.598 6.725 -0.919 1.00 72.75 106 GLU A N 1
ATOM 856 C CA . GLU A 1 106 ? -1.042 8.112 -1.188 1.00 72.75 106 GLU A CA 1
ATOM 857 C C . GLU A 1 106 ? 0.030 8.978 -1.858 1.00 72.75 106 GLU A C 1
ATOM 859 O O . GLU A 1 106 ? -0.298 9.917 -2.584 1.00 72.75 106 GLU A O 1
ATOM 864 N N . LYS A 1 107 ? 1.315 8.689 -1.621 1.00 70.25 107 LYS A N 1
ATOM 865 C CA . LYS A 1 107 ? 2.423 9.419 -2.255 1.00 70.25 107 LYS A CA 1
ATOM 866 C C . LYS A 1 107 ? 2.643 9.025 -3.714 1.00 70.25 107 LYS A C 1
ATOM 868 O O . LYS A 1 107 ? 3.251 9.789 -4.461 1.00 70.25 107 LYS A O 1
ATOM 873 N N . LYS A 1 108 ? 2.229 7.815 -4.097 1.00 72.12 108 LYS A N 1
ATOM 874 C CA . LYS A 1 108 ? 2.657 7.161 -5.345 1.00 72.12 108 LYS A CA 1
ATOM 875 C C . LYS A 1 108 ? 1.486 6.743 -6.239 1.00 72.12 108 LYS A C 1
ATOM 877 O O . LYS A 1 108 ? 1.700 6.349 -7.386 1.00 72.12 108 LYS A O 1
ATOM 882 N N . ILE A 1 109 ? 0.254 6.830 -5.741 1.00 72.00 109 ILE A N 1
ATOM 883 C CA . ILE A 1 109 ? -0.966 6.460 -6.454 1.00 72.00 109 ILE A CA 1
ATOM 884 C C . ILE A 1 109 ? -2.001 7.575 -6.341 1.00 72.00 109 ILE A C 1
ATOM 886 O O . ILE A 1 109 ? -2.212 8.152 -5.276 1.00 72.00 109 ILE A O 1
ATOM 890 N N . ASP A 1 110 ? -2.656 7.859 -7.465 1.00 78.06 110 ASP A N 1
ATOM 891 C CA . ASP A 1 110 ? -3.688 8.881 -7.562 1.00 78.06 110 ASP A CA 1
ATOM 892 C C . ASP A 1 110 ? -4.846 8.599 -6.599 1.00 78.06 110 ASP A C 1
ATOM 894 O O . ASP A 1 110 ? -5.381 7.490 -6.520 1.00 78.06 110 ASP A O 1
ATOM 898 N N . LYS A 1 111 ? -5.270 9.640 -5.880 1.00 76.44 111 LYS A N 1
ATOM 899 C CA . LYS A 1 111 ? -6.404 9.576 -4.945 1.00 76.44 111 LYS A CA 1
ATOM 900 C C . LYS A 1 111 ? -7.727 9.235 -5.636 1.00 76.44 111 LYS A C 1
ATOM 902 O O . LYS A 1 111 ? -8.626 8.707 -4.992 1.00 76.44 111 LYS A O 1
ATOM 907 N N . ASP A 1 112 ? -7.797 9.477 -6.940 1.00 76.88 112 ASP A N 1
ATOM 908 C CA . ASP A 1 112 ? -8.971 9.226 -7.773 1.00 76.88 112 ASP A CA 1
ATOM 909 C C . ASP A 1 112 ? -8.995 7.797 -8.361 1.00 76.88 112 ASP A C 1
ATOM 911 O O . ASP A 1 112 ? -9.909 7.459 -9.113 1.00 76.88 112 ASP A O 1
ATOM 915 N N . ASP A 1 113 ? -8.017 6.935 -8.033 1.00 81.38 113 ASP A N 1
ATOM 916 C CA . ASP A 1 113 ? -8.033 5.502 -8.380 1.00 81.38 113 ASP A CA 1
ATOM 917 C C . ASP A 1 113 ? -9.037 4.745 -7.491 1.00 81.38 113 ASP A C 1
ATOM 919 O O . ASP A 1 113 ? -8.684 3.999 -6.574 1.00 81.38 113 ASP A O 1
ATOM 923 N N . ASP A 1 114 ? -10.320 5.007 -7.737 1.00 79.12 114 ASP A N 1
ATOM 924 C CA . ASP A 1 114 ? -11.437 4.571 -6.897 1.00 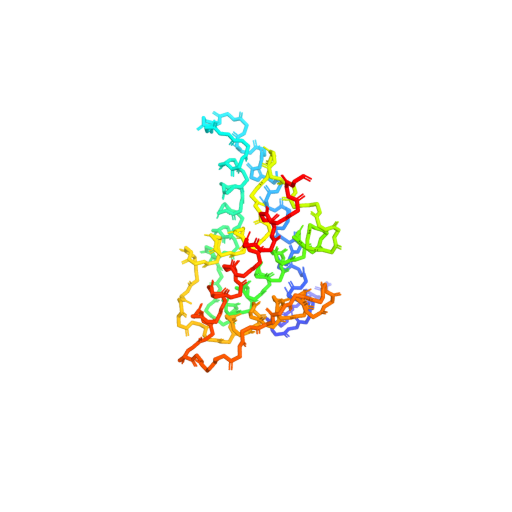79.12 114 ASP A CA 1
ATOM 925 C C . ASP A 1 114 ? -11.483 3.041 -6.740 1.00 79.12 114 ASP A C 1
ATOM 927 O O . ASP A 1 114 ? -11.772 2.523 -5.665 1.00 79.12 114 ASP A O 1
ATOM 931 N N . GLU A 1 115 ? -11.087 2.290 -7.772 1.00 80.31 115 GLU A N 1
ATOM 932 C CA . GLU A 1 115 ? -11.030 0.828 -7.703 1.00 80.31 115 GLU A CA 1
ATOM 933 C C . GLU A 1 115 ? -9.955 0.319 -6.730 1.00 80.31 115 GLU A C 1
ATOM 935 O O . GLU A 1 115 ? -10.192 -0.651 -6.003 1.00 80.31 115 GLU A O 1
ATOM 940 N N . LEU A 1 116 ? -8.767 0.934 -6.714 1.00 81.62 116 LEU A N 1
ATOM 941 C CA . LEU A 1 116 ? -7.715 0.546 -5.779 1.00 81.62 116 LEU A CA 1
ATOM 942 C C . LEU A 1 116 ? -8.101 0.909 -4.345 1.00 81.62 116 LEU A C 1
ATOM 944 O O . LEU A 1 116 ? -7.979 0.080 -3.442 1.00 81.62 116 LEU A O 1
ATOM 948 N N . TRP A 1 117 ? -8.595 2.129 -4.135 1.00 83.69 117 TRP A N 1
ATOM 949 C CA . TRP A 1 117 ? -9.028 2.569 -2.812 1.00 83.69 117 TRP A CA 1
ATOM 950 C C . TRP A 1 117 ? -10.228 1.761 -2.312 1.00 83.69 117 TRP A C 1
ATOM 952 O O . TRP A 1 117 ? -10.325 1.488 -1.114 1.00 83.69 117 TRP A O 1
ATOM 962 N N . GLY A 1 118 ? -11.100 1.298 -3.211 1.00 83.56 118 GLY A N 1
ATOM 963 C CA . GLY A 1 118 ? -12.183 0.370 -2.893 1.00 83.56 118 GLY A CA 1
ATOM 964 C C . GLY A 1 118 ? -11.675 -0.967 -2.367 1.00 83.56 118 GLY A C 1
ATOM 965 O O . GLY A 1 118 ? -12.185 -1.471 -1.366 1.00 83.56 118 GLY A O 1
ATOM 966 N N . TRP A 1 119 ? -10.608 -1.504 -2.962 1.00 81.12 119 TRP A N 1
ATOM 967 C CA . TRP A 1 119 ? -9.944 -2.692 -2.426 1.00 81.12 119 TRP A CA 1
ATOM 968 C C . TRP A 1 119 ? -9.358 -2.421 -1.033 1.00 81.12 119 TRP A C 1
ATOM 970 O O . TRP A 1 119 ? -9.668 -3.151 -0.091 1.00 81.12 119 TRP A O 1
ATOM 980 N N . VAL A 1 120 ? -8.578 -1.351 -0.854 1.00 80.88 120 VAL A N 1
ATOM 981 C CA . VAL A 1 120 ? -8.002 -1.009 0.462 1.00 80.88 120 VAL A CA 1
ATOM 982 C C . VAL A 1 120 ? -9.098 -0.842 1.528 1.00 80.88 120 VAL A C 1
ATOM 984 O O . VAL A 1 120 ? -8.961 -1.347 2.642 1.00 80.88 120 VAL A O 1
ATOM 987 N N . THR A 1 121 ? -10.228 -0.221 1.169 1.00 85.06 121 THR A N 1
ATOM 988 C CA . THR A 1 121 ? -11.402 -0.078 2.048 1.00 85.06 121 THR A CA 1
ATOM 989 C C . THR A 1 121 ? -11.950 -1.439 2.469 1.00 85.06 121 THR A C 1
ATOM 991 O O . THR A 1 121 ? -12.182 -1.667 3.654 1.00 85.06 121 THR A O 1
ATOM 994 N N . ALA A 1 122 ? -12.126 -2.365 1.519 1.00 83.19 122 ALA A N 1
ATOM 995 C CA . ALA A 1 122 ? -12.626 -3.707 1.804 1.00 83.19 122 ALA A CA 1
ATOM 996 C C . ALA A 1 122 ? -11.697 -4.481 2.752 1.00 83.19 122 ALA A C 1
ATOM 998 O O . ALA A 1 122 ? -12.173 -5.194 3.633 1.00 83.19 122 ALA A O 1
ATOM 999 N N . LEU A 1 123 ? -10.379 -4.314 2.618 1.00 77.94 123 LEU A N 1
ATOM 1000 C CA . LEU A 1 123 ? -9.404 -4.938 3.515 1.00 77.94 123 LEU A CA 1
ATOM 1001 C C . LEU A 1 123 ? -9.524 -4.408 4.947 1.00 77.94 123 LEU A C 1
ATOM 1003 O O . LEU A 1 123 ? -9.571 -5.199 5.889 1.00 77.94 123 LEU A O 1
ATOM 1007 N N . PHE A 1 124 ? -9.636 -3.088 5.118 1.00 79.19 124 PHE A N 1
ATOM 1008 C CA . PHE A 1 124 ? -9.869 -2.496 6.437 1.00 79.19 124 PHE A CA 1
ATOM 1009 C C . PHE A 1 124 ? -11.215 -2.930 7.028 1.00 79.19 124 PHE A C 1
ATOM 1011 O O . PHE A 1 124 ? -11.276 -3.272 8.206 1.00 79.19 124 PHE A O 1
ATOM 1018 N N . ALA A 1 125 ? -12.273 -2.997 6.218 1.00 82.75 125 ALA A N 1
ATOM 1019 C CA . ALA A 1 125 ? -13.585 -3.471 6.651 1.00 82.75 125 ALA A CA 1
ATOM 1020 C C . ALA A 1 125 ? -13.570 -4.929 7.127 1.00 82.75 125 ALA A C 1
ATOM 1022 O O . ALA A 1 125 ? -14.154 -5.247 8.167 1.00 82.75 125 ALA A O 1
ATOM 1023 N N . LEU A 1 126 ? -12.870 -5.814 6.412 1.00 79.75 126 LEU A N 1
ATOM 1024 C CA . LEU A 1 126 ? -12.697 -7.209 6.821 1.00 79.75 126 LEU A CA 1
ATOM 1025 C C . LEU A 1 126 ? -11.955 -7.309 8.157 1.00 79.75 126 LEU A C 1
ATOM 1027 O O . LEU A 1 126 ? -12.425 -7.996 9.062 1.00 79.75 126 LEU A O 1
ATOM 1031 N N . HIS A 1 127 ? -10.849 -6.576 8.309 1.00 75.88 127 HIS A N 1
ATOM 1032 C CA . HIS A 1 127 ? -10.086 -6.523 9.560 1.00 75.88 127 HIS A CA 1
ATOM 1033 C C . HIS A 1 127 ? -10.935 -6.034 10.744 1.00 75.88 127 HIS A C 1
ATOM 1035 O O . HIS A 1 127 ? -10.944 -6.654 11.809 1.00 75.88 127 HIS A O 1
ATOM 1041 N N . MET A 1 128 ? -11.696 -4.953 10.549 1.00 81.56 128 MET A N 1
ATOM 1042 C CA . MET A 1 128 ? -12.600 -4.418 11.570 1.00 81.56 128 MET A CA 1
ATOM 1043 C C . MET A 1 128 ? -13.702 -5.412 11.942 1.00 81.56 128 MET A C 1
ATOM 1045 O O . MET A 1 128 ? -13.978 -5.588 13.125 1.00 81.56 128 MET A O 1
ATOM 1049 N N . THR A 1 129 ? -14.289 -6.097 10.953 1.00 82.56 129 THR A N 1
ATOM 1050 C CA . THR A 1 129 ? -15.308 -7.137 11.179 1.00 82.56 129 THR A CA 1
ATOM 1051 C C . THR A 1 129 ? -14.766 -8.254 12.066 1.00 82.56 129 THR A C 1
ATOM 1053 O O . THR A 1 129 ? -15.389 -8.589 13.069 1.00 82.56 129 THR A O 1
ATOM 1056 N N . GLU A 1 130 ? -13.594 -8.795 11.725 1.00 76.75 130 GLU A N 1
ATOM 1057 C CA . GLU A 1 130 ? -12.969 -9.899 12.465 1.00 76.75 130 GLU A CA 1
ATOM 1058 C C . GLU A 1 130 ? -12.673 -9.520 13.923 1.00 76.75 130 GLU A C 1
ATOM 1060 O O . GLU A 1 130 ? -12.837 -10.324 14.839 1.00 76.75 130 GLU A O 1
ATOM 1065 N N . ASN A 1 131 ? -12.295 -8.263 14.158 1.00 73.50 131 ASN A N 1
ATOM 1066 C CA . ASN A 1 131 ? -11.936 -7.761 15.482 1.00 73.50 131 ASN A CA 1
ATOM 1067 C C . ASN A 1 131 ? -13.105 -7.115 16.244 1.00 73.50 131 ASN A C 1
ATOM 1069 O O . ASN A 1 131 ? -12.885 -6.525 17.299 1.00 73.50 131 ASN A O 1
ATOM 1073 N N . ASN A 1 132 ? -14.342 -7.229 15.746 1.00 81.19 132 ASN A N 1
ATOM 1074 C CA . ASN A 1 132 ? -15.534 -6.590 16.321 1.00 81.19 132 ASN A CA 1
ATOM 1075 C C . ASN A 1 132 ? -15.385 -5.068 16.527 1.00 81.19 132 ASN A C 1
ATOM 1077 O O . ASN A 1 132 ? -15.929 -4.501 17.475 1.00 81.19 132 ASN A O 1
ATOM 1081 N N . ILE A 1 133 ? -14.648 -4.403 15.637 1.00 83.56 133 ILE A N 1
ATOM 1082 C CA . ILE A 1 133 ? -14.490 -2.947 15.620 1.00 83.56 133 ILE A CA 1
ATOM 1083 C C . ILE A 1 133 ? -15.647 -2.356 14.811 1.00 83.56 133 ILE A C 1
ATOM 1085 O O . ILE A 1 133 ? -15.930 -2.803 13.697 1.00 83.56 133 ILE A O 1
ATOM 1089 N N . GLU A 1 134 ? -16.317 -1.343 15.359 1.00 89.31 134 GLU A N 1
ATOM 1090 C CA . GLU A 1 134 ? -17.442 -0.687 14.690 1.00 89.31 134 GLU A CA 1
ATOM 1091 C C . GLU A 1 134 ? -16.993 -0.003 13.391 1.00 89.31 134 GLU A C 1
ATOM 1093 O O . GLU A 1 134 ? -16.125 0.869 13.396 1.00 89.31 134 GLU A O 1
ATOM 1098 N N . GLN A 1 135 ? -17.595 -0.401 12.270 1.00 89.00 135 GLN A N 1
ATOM 1099 C CA . GLN A 1 135 ? -17.339 0.191 10.958 1.00 89.00 135 GLN A CA 1
ATOM 1100 C C . GLN A 1 135 ? -18.123 1.497 10.771 1.00 89.00 135 GLN A C 1
ATOM 1102 O O . GLN A 1 135 ? -19.221 1.645 11.313 1.00 89.00 135 GLN A O 1
ATOM 1107 N N . PRO A 1 136 ? -17.615 2.444 9.964 1.00 89.38 136 PRO A N 1
ATOM 1108 C CA . PRO A 1 136 ? -18.339 3.673 9.680 1.00 89.38 136 PRO A CA 1
ATOM 1109 C C . PRO A 1 136 ? -19.621 3.384 8.889 1.00 89.38 136 PRO A C 1
ATOM 1111 O O . PRO A 1 136 ? -19.611 2.665 7.894 1.00 89.38 136 PRO A O 1
ATOM 1114 N N . THR A 1 137 ? -20.723 4.004 9.306 1.00 86.31 137 THR A N 1
ATOM 1115 C CA . THR A 1 137 ? -22.064 3.814 8.718 1.00 86.31 137 THR A CA 1
ATOM 1116 C C . THR A 1 137 ? -22.477 4.919 7.745 1.00 86.31 137 THR A C 1
ATOM 1118 O O . THR A 1 137 ? -23.558 4.858 7.162 1.00 86.31 137 THR A O 1
ATOM 1121 N N . LYS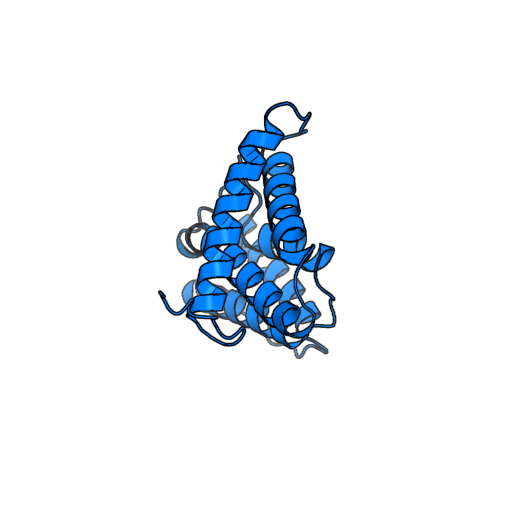 A 1 138 ? -21.639 5.946 7.570 1.00 88.81 138 LYS A N 1
ATOM 1122 C CA . LYS A 1 138 ? -21.904 7.055 6.647 1.00 88.81 138 LYS A CA 1
ATOM 1123 C C . LYS A 1 138 ? -21.609 6.674 5.197 1.00 88.81 138 LYS A C 1
ATOM 1125 O O . LYS A 1 138 ? -20.711 5.881 4.928 1.00 88.81 138 LYS A O 1
ATOM 1130 N N . GLU A 1 139 ? -22.320 7.309 4.274 1.00 87.88 139 GLU A N 1
ATOM 1131 C CA . GLU A 1 139 ? -21.976 7.284 2.854 1.00 87.88 139 GLU A CA 1
ATOM 1132 C C . GLU A 1 139 ? -20.776 8.203 2.579 1.00 87.88 139 GLU A C 1
ATOM 1134 O O . GLU A 1 139 ? -20.583 9.227 3.242 1.00 87.88 139 GLU A O 1
ATOM 1139 N N . PHE A 1 140 ? -19.956 7.812 1.607 1.00 88.25 140 PHE A N 1
ATOM 1140 C CA . PHE A 1 140 ? -18.742 8.516 1.202 1.00 88.25 140 PHE A CA 1
ATOM 1141 C C . PHE A 1 140 ? -18.822 8.868 -0.281 1.00 88.25 140 PHE A C 1
ATOM 1143 O O . PHE A 1 140 ? -19.404 8.117 -1.059 1.00 88.25 140 PHE A O 1
ATOM 1150 N N . GLU A 1 141 ? -18.214 9.986 -0.679 1.00 85.50 141 GLU A N 1
ATOM 1151 C CA . GLU A 1 141 ? -18.206 10.414 -2.085 1.00 85.50 141 GLU A CA 1
ATOM 1152 C C . GLU A 1 141 ? -17.261 9.566 -2.947 1.00 85.50 141 GLU A C 1
ATOM 1154 O O . GLU A 1 141 ? -17.485 9.423 -4.146 1.00 85.50 141 GLU A O 1
ATOM 1159 N N . ASN A 1 142 ? -16.203 9.018 -2.342 1.00 85.75 142 ASN A N 1
ATOM 1160 C CA . ASN A 1 142 ? -15.245 8.116 -2.979 1.00 85.75 142 ASN A CA 1
ATOM 1161 C C . ASN A 1 142 ? -14.566 7.206 -1.946 1.00 85.75 142 ASN A C 1
ATOM 1163 O O . ASN A 1 142 ? -14.630 7.446 -0.732 1.00 85.75 142 ASN A O 1
ATOM 1167 N N . PHE A 1 143 ? -13.878 6.170 -2.426 1.00 87.00 143 PHE A N 1
ATOM 1168 C CA . PHE A 1 143 ? -13.226 5.219 -1.532 1.00 87.00 143 PHE A CA 1
ATOM 1169 C C . PHE A 1 143 ? -12.006 5.788 -0.800 1.00 87.00 143 PHE A C 1
ATOM 1171 O O . PHE A 1 143 ? -11.750 5.378 0.328 1.00 87.00 143 PHE A O 1
ATOM 1178 N N . ASN A 1 144 ? -11.275 6.760 -1.352 1.00 84.31 144 ASN A N 1
ATOM 1179 C CA . ASN A 1 144 ? -10.141 7.366 -0.639 1.00 84.31 144 ASN A CA 1
ATOM 1180 C C . ASN A 1 144 ? -10.588 8.057 0.671 1.00 84.31 144 ASN A C 1
ATOM 1182 O O . ASN A 1 144 ? -9.965 7.882 1.725 1.00 84.31 144 ASN A O 1
ATOM 1186 N N . GLN A 1 145 ? -11.726 8.764 0.636 1.00 85.31 145 GLN A N 1
ATOM 1187 C CA . GLN A 1 145 ? -12.363 9.323 1.833 1.00 85.31 145 GLN A CA 1
ATOM 1188 C C . GLN A 1 145 ? -12.765 8.227 2.830 1.00 85.31 145 GLN A C 1
ATOM 1190 O O . GLN A 1 145 ? -12.582 8.404 4.039 1.00 85.31 145 GLN A O 1
ATOM 1195 N N . ALA A 1 146 ? -13.297 7.102 2.338 1.00 87.00 146 ALA A N 1
ATOM 1196 C CA . ALA A 1 146 ? -13.635 5.959 3.178 1.00 87.00 146 ALA A CA 1
ATOM 1197 C C . ALA A 1 146 ? -12.384 5.424 3.890 1.00 87.00 146 ALA A C 1
ATOM 1199 O O . ALA A 1 146 ? -12.351 5.412 5.120 1.00 87.00 146 ALA A O 1
ATOM 1200 N N . VAL A 1 147 ? -11.318 5.099 3.152 1.00 85.50 147 VAL A N 1
ATOM 1201 C CA . VAL A 1 147 ? -10.061 4.566 3.708 1.00 85.50 147 VAL A CA 1
ATOM 1202 C C . VAL A 1 147 ? -9.495 5.454 4.820 1.00 85.50 147 VAL A C 1
ATOM 1204 O O . VAL A 1 147 ? -9.086 4.941 5.862 1.00 85.50 147 VAL A O 1
ATOM 1207 N N . THR A 1 148 ? -9.535 6.780 4.658 1.00 84.19 148 THR A N 1
ATOM 1208 C CA . THR A 1 148 ? -9.065 7.723 5.689 1.00 84.19 148 THR A CA 1
ATOM 1209 C C . THR A 1 148 ? -9.873 7.617 6.987 1.00 84.19 148 THR A C 1
ATOM 1211 O O . THR A 1 148 ? -9.316 7.688 8.082 1.00 84.19 148 THR A O 1
ATOM 1214 N N . VAL A 1 149 ? -11.193 7.439 6.895 1.00 87.50 149 VAL A N 1
ATOM 1215 C CA . VAL A 1 149 ? -12.048 7.286 8.082 1.00 87.50 149 VAL A CA 1
ATOM 1216 C C . VAL A 1 149 ? -11.848 5.932 8.746 1.00 87.50 149 VAL A C 1
ATOM 1218 O O . VAL A 1 149 ? -11.718 5.886 9.967 1.00 87.50 149 VAL A O 1
ATOM 1221 N N . TYR A 1 150 ? -11.756 4.856 7.962 1.00 85.62 150 TYR A N 1
ATOM 1222 C CA . TYR A 1 150 ? -11.414 3.531 8.482 1.00 85.62 150 TYR A CA 1
ATOM 1223 C C . TYR A 1 150 ? -10.075 3.564 9.237 1.00 85.62 150 TYR A C 1
ATOM 1225 O O . TYR A 1 150 ? -10.000 3.068 10.360 1.00 85.62 150 TYR A O 1
ATOM 1233 N N . ARG A 1 151 ? -9.046 4.233 8.686 1.00 80.69 151 ARG A N 1
ATOM 1234 C CA . ARG A 1 151 ? -7.760 4.449 9.373 1.00 80.69 151 ARG A CA 1
ATOM 1235 C C . ARG A 1 151 ? -7.948 5.111 10.733 1.00 80.69 151 ARG A C 1
ATOM 1237 O O . ARG A 1 151 ? -7.406 4.630 11.720 1.00 80.69 151 ARG A O 1
ATOM 1244 N N . ASN A 1 152 ? -8.689 6.216 10.791 1.00 83.38 152 ASN A N 1
ATOM 1245 C CA . ASN A 1 152 ? -8.850 6.967 12.037 1.00 83.38 152 ASN A CA 1
ATOM 1246 C C . ASN A 1 152 ? -9.512 6.121 13.135 1.00 83.38 152 ASN A C 1
ATOM 1248 O O . ASN A 1 152 ? -9.064 6.159 14.275 1.00 83.38 152 ASN A O 1
ATOM 1252 N N . ILE A 1 153 ? -10.518 5.313 12.788 1.00 83.69 153 ILE A N 1
ATOM 1253 C CA . ILE A 1 153 ? -11.169 4.412 13.751 1.00 83.69 153 ILE A CA 1
ATOM 1254 C C . ILE A 1 153 ? -10.182 3.350 14.251 1.00 83.69 153 ILE A C 1
ATOM 1256 O O . ILE A 1 153 ? -10.107 3.087 15.451 1.00 83.69 153 ILE A O 1
ATOM 1260 N N . LEU A 1 154 ? -9.398 2.754 13.348 1.00 77.81 154 LEU A N 1
ATOM 1261 C CA . LEU A 1 154 ? -8.373 1.771 13.712 1.00 77.81 154 LEU A CA 1
ATOM 1262 C C . LEU A 1 154 ? -7.300 2.375 14.637 1.00 77.81 154 LEU A C 1
ATOM 1264 O O . LEU A 1 154 ? -6.893 1.740 15.612 1.00 77.81 154 LEU A O 1
ATOM 1268 N N . GLU A 1 155 ? -6.894 3.617 14.377 1.00 76.38 155 GLU A N 1
ATOM 1269 C CA . GLU A 1 155 ? -5.944 4.374 15.196 1.00 76.38 155 GLU A CA 1
ATOM 1270 C C . GLU A 1 155 ? -6.502 4.683 16.600 1.00 76.38 155 GLU A C 1
ATOM 1272 O O . GLU A 1 155 ? -5.814 4.481 17.605 1.00 76.38 155 GLU A O 1
ATOM 1277 N N . GLU A 1 156 ? -7.764 5.107 16.700 1.00 78.06 156 GLU A N 1
ATOM 1278 C CA . GLU A 1 156 ? -8.446 5.344 17.980 1.00 78.06 156 GLU A CA 1
ATOM 1279 C C . GLU A 1 156 ? -8.595 4.052 18.792 1.00 78.06 156 GLU A C 1
ATOM 1281 O O . GLU A 1 156 ? -8.279 4.015 19.987 1.00 78.06 156 GLU A O 1
ATOM 1286 N N . HIS A 1 157 ? -9.015 2.968 18.135 1.00 73.50 157 HIS A N 1
ATOM 1287 C CA . HIS A 1 157 ? -9.152 1.658 18.759 1.00 73.50 157 HIS A CA 1
ATOM 1288 C C . HIS A 1 157 ? -7.813 1.184 19.334 1.00 73.50 157 HIS A C 1
ATOM 1290 O O . HIS A 1 157 ? -7.763 0.713 20.469 1.00 73.50 157 HIS A O 1
ATOM 1296 N N . ARG A 1 158 ? -6.695 1.396 18.630 1.00 67.50 158 ARG A N 1
ATOM 1297 C CA . ARG A 1 158 ? -5.346 1.078 19.129 1.00 67.50 158 ARG A CA 1
ATOM 1298 C C . ARG A 1 158 ? -5.006 1.811 20.426 1.00 67.50 158 ARG A C 1
ATOM 1300 O O . ARG A 1 158 ? -4.502 1.192 21.365 1.00 67.50 158 ARG A O 1
ATOM 1307 N N . LEU A 1 159 ? -5.251 3.121 20.491 1.00 56.59 159 LEU A N 1
ATOM 1308 C CA . LEU A 1 159 ? -4.954 3.919 21.687 1.00 56.59 159 LEU A CA 1
ATOM 1309 C C . LEU A 1 159 ? -5.714 3.414 22.923 1.00 56.59 159 LEU A C 1
ATOM 1311 O O . LEU A 1 159 ? -5.242 3.600 24.044 1.00 56.59 159 LEU A O 1
ATOM 1315 N N . SER A 1 160 ? -6.841 2.723 22.730 1.00 55.12 160 SER A N 1
ATOM 1316 C CA . SER A 1 160 ? -7.620 2.137 23.821 1.00 55.12 160 SER A CA 1
ATOM 1317 C C . SER A 1 160 ? -6.955 0.925 24.507 1.00 55.12 160 SER A C 1
ATOM 1319 O O . SER A 1 160 ? -7.218 0.705 25.690 1.00 55.12 160 SER A O 1
ATOM 1321 N N . TYR A 1 161 ? -6.040 0.207 23.831 1.00 48.97 161 TYR A N 1
ATOM 1322 C CA . TYR A 1 161 ? -5.306 -0.952 24.383 1.00 48.97 161 TYR A CA 1
ATOM 1323 C C . TYR A 1 161 ? -4.000 -0.598 25.104 1.00 48.97 161 TYR A C 1
ATOM 1325 O O . TYR A 1 161 ? -3.431 -1.449 25.781 1.00 48.97 161 TYR A O 1
ATOM 1333 N N . LYS A 1 162 ? -3.502 0.642 24.995 1.00 44.47 162 LYS A N 1
ATOM 1334 C CA . LYS A 1 162 ? -2.273 1.097 25.680 1.00 44.47 162 LYS A CA 1
ATOM 1335 C C . LYS A 1 162 ? -2.498 1.486 27.158 1.00 44.47 162 LYS A C 1
ATOM 1337 O O . LYS A 1 162 ? -1.812 2.379 27.656 1.00 44.47 162 LYS A O 1
ATOM 1342 N N . LYS A 1 163 ? -3.456 0.861 27.851 1.00 35.19 163 LYS A N 1
ATOM 1343 C CA . LYS A 1 163 ? -3.724 1.082 29.284 1.00 35.19 163 LYS A CA 1
ATOM 1344 C C . LYS A 1 163 ? -3.157 -0.025 30.156 1.00 35.19 163 LYS A C 1
ATOM 1346 O O . LYS A 1 163 ? -3.401 -1.203 29.829 1.00 35.19 163 LYS A O 1
#

Radius of gyration: 16.78 Å; chains: 1; bounding box: 47×33×56 Å

Secondary structure (DSSP, 8-state):
--------TTSHHHHHHHHHHHHHHHHHHHHHHTTS--SSHHHHHHHHHHHHHHHHHHT--HHHHHHHHHHHHHHHHHHHHHHHHHS---TTTS--HHHHHHHHHHTTS-TT-HHHHHHHHHHHHHHHHHTTPPPP-S--SSHHHHHHHHHHHHHHHHHHH--

pLDDT: mean 78.67, std 13.44, range [35.19, 94.69]

Sequence (163 aa):
MEKHVVLKPESAEYLFDTVLAFYYFHEVGHLLAKDLPFDNSISEEVFCDDFSIDLLLSNCKTDELKWRKRGIALGLTLMNVIGMHTGFYDGLDHPFAYDRILNSLEKKIDKDDDELWGWVTALFALHMTENNIEQPTKEFENFNQAVTVYRNILEEHRLSYKK